Protein AF-A0A8T4W3W6-F1 (afdb_monomer_lite)

Sequence (63 aa):
MTDDRTMIGVHTIDVDGTITLDDDVFEKSKLERTGNCLVVASPEGGVNVMPVTTGFNPKPSGQ

Radius of gyration: 13.09 Å; chains: 1; bounding box: 29×35×28 Å

Secondary structure (DSSP, 8-state):
-----------PBPTTS-B---HHHHHHHT--SSS-EEEEE-TTSSEEEEE--TT--PPP---

Structure (mmCIF, N/CA/C/O backbone):
data_AF-A0A8T4W3W6-F1
#
_entry.id   AF-A0A8T4W3W6-F1
#
loop_
_atom_site.group_PDB
_atom_site.id
_atom_site.type_symbol
_atom_site.label_atom_id
_atom_site.label_alt_id
_atom_site.label_comp_id
_atom_site.label_asym_id
_atom_site.label_entity_id
_atom_site.label_seq_id
_atom_site.pdbx_PDB_ins_code
_atom_site.Cartn_x
_atom_site.Cartn_y
_atom_site.Cartn_z
_atom_site.occupancy
_atom_site.B_iso_or_equiv
_atom_site.auth_seq_id
_atom_site.auth_comp_id
_atom_site.auth_asym_id
_atom_site.auth_atom_id
_atom_site.pdbx_PDB_model_num
ATOM 1 N N . MET A 1 1 ? 12.909 19.656 -3.957 1.00 39.12 1 MET A N 1
ATOM 2 C CA . MET A 1 1 ? 13.339 18.797 -2.840 1.00 39.12 1 MET A CA 1
ATOM 3 C C . MET A 1 1 ? 12.984 17.394 -3.274 1.00 39.12 1 MET A C 1
ATOM 5 O O . MET A 1 1 ? 11.821 17.158 -3.555 1.00 39.12 1 MET A O 1
ATOM 9 N N . THR A 1 2 ? 13.974 16.552 -3.550 1.00 46.59 2 THR A N 1
ATOM 10 C CA . THR A 1 2 ? 13.746 15.138 -3.859 1.00 46.59 2 THR A CA 1
ATOM 11 C C . THR A 1 2 ? 13.215 14.503 -2.586 1.00 46.59 2 THR A C 1
ATOM 13 O O . THR A 1 2 ? 13.966 14.389 -1.623 1.00 46.59 2 THR A O 1
ATOM 16 N N . ASP A 1 3 ? 11.919 14.198 -2.544 1.00 56.41 3 ASP A N 1
ATOM 17 C CA . ASP A 1 3 ? 11.368 13.355 -1.489 1.00 56.41 3 ASP A CA 1
ATOM 18 C C . ASP A 1 3 ? 12.072 12.004 -1.613 1.00 56.41 3 ASP A C 1
ATOM 20 O O . ASP A 1 3 ? 11.804 11.227 -2.534 1.00 56.41 3 ASP A O 1
ATOM 24 N N . ASP A 1 4 ? 13.063 11.776 -0.752 1.00 58.28 4 ASP A N 1
ATOM 25 C CA . ASP A 1 4 ? 13.765 10.507 -0.689 1.00 58.28 4 ASP A CA 1
ATOM 26 C C . ASP A 1 4 ? 12.721 9.423 -0.432 1.00 58.28 4 ASP A C 1
ATOM 28 O O . ASP A 1 4 ? 12.007 9.443 0.578 1.00 58.28 4 ASP A O 1
ATOM 32 N N . ARG A 1 5 ? 12.600 8.490 -1.387 1.00 70.94 5 ARG A N 1
ATOM 33 C CA . ARG A 1 5 ? 11.748 7.306 -1.252 1.00 70.94 5 ARG A CA 1
ATOM 34 C C . ARG A 1 5 ? 12.184 6.598 0.028 1.00 70.94 5 ARG A C 1
ATOM 36 O O . ARG A 1 5 ? 13.222 5.943 0.066 1.00 70.94 5 ARG A O 1
ATOM 43 N N . THR A 1 6 ? 11.408 6.772 1.089 1.00 75.88 6 THR A N 1
ATOM 44 C CA . THR A 1 6 ? 11.732 6.217 2.398 1.00 75.88 6 THR A CA 1
ATOM 45 C C . THR A 1 6 ? 11.132 4.823 2.470 1.00 75.88 6 THR A C 1
ATOM 47 O O . THR A 1 6 ? 9.914 4.664 2.411 1.00 75.88 6 THR A O 1
ATOM 50 N N . MET A 1 7 ? 11.981 3.800 2.568 1.00 83.38 7 MET A N 1
ATOM 51 C CA . MET A 1 7 ? 11.531 2.436 2.843 1.00 83.38 7 MET A CA 1
ATOM 52 C C . MET A 1 7 ? 11.006 2.382 4.283 1.00 83.38 7 MET A C 1
ATOM 54 O O . MET A 1 7 ? 11.775 2.584 5.220 1.00 83.38 7 MET A O 1
ATOM 58 N N . ILE A 1 8 ? 9.702 2.147 4.455 1.00 84.88 8 ILE A N 1
ATOM 59 C CA . ILE A 1 8 ? 9.057 2.117 5.779 1.00 84.88 8 ILE A CA 1
ATOM 60 C C . ILE A 1 8 ? 9.113 0.712 6.405 1.00 84.88 8 ILE A C 1
ATOM 62 O O . ILE A 1 8 ? 9.218 0.602 7.620 1.00 84.88 8 ILE A O 1
ATOM 66 N N . GLY A 1 9 ? 9.152 -0.343 5.586 1.00 84.62 9 GLY A N 1
ATOM 67 C CA . GLY A 1 9 ? 9.227 -1.730 6.042 1.00 84.62 9 GLY A CA 1
ATOM 68 C C . GLY A 1 9 ? 9.283 -2.726 4.882 1.00 84.62 9 GLY A C 1
ATOM 69 O O . GLY A 1 9 ? 9.207 -2.340 3.712 1.00 84.62 9 GLY A O 1
ATOM 70 N N . VAL A 1 10 ? 9.424 -4.013 5.212 1.00 88.94 10 VAL A N 1
ATOM 71 C CA . VAL A 1 10 ? 9.299 -5.137 4.271 1.00 88.94 10 VAL A CA 1
ATOM 72 C C . VAL A 1 10 ? 8.144 -6.010 4.742 1.00 88.94 10 VAL A C 1
ATOM 74 O O . VAL A 1 10 ? 8.178 -6.530 5.854 1.00 88.94 10 VAL A O 1
ATOM 77 N N . HIS A 1 11 ? 7.144 -6.184 3.882 1.00 90.94 11 HIS A N 1
ATOM 78 C CA . HIS A 1 11 ? 5.940 -6.959 4.175 1.00 90.94 11 HIS A CA 1
ATOM 79 C C . HIS A 1 11 ? 5.829 -8.140 3.214 1.00 90.94 11 HIS A C 1
ATOM 81 O O . HIS A 1 11 ? 6.248 -8.063 2.056 1.00 90.94 11 HIS A O 1
ATOM 87 N N . THR A 1 12 ? 5.262 -9.240 3.699 1.00 92.81 12 THR A N 1
ATOM 88 C CA . THR A 1 12 ? 4.927 -10.402 2.872 1.00 92.81 12 THR A CA 1
ATOM 89 C C . THR A 1 12 ? 3.538 -10.216 2.266 1.00 92.81 12 THR A C 1
ATOM 91 O O . THR A 1 12 ? 2.666 -9.602 2.879 1.00 92.81 12 THR A O 1
ATOM 94 N N . ILE A 1 13 ? 3.360 -10.728 1.049 1.00 93.06 13 ILE A N 1
ATOM 95 C CA . ILE A 1 13 ? 2.060 -10.814 0.384 1.00 93.06 13 ILE A CA 1
ATOM 96 C C . ILE A 1 13 ? 1.553 -12.238 0.589 1.00 93.06 13 ILE A C 1
ATOM 98 O O . ILE A 1 13 ? 2.236 -13.193 0.210 1.00 93.06 13 ILE A O 1
ATOM 102 N N . ASP A 1 14 ? 0.385 -12.369 1.205 1.00 95.69 14 ASP A N 1
ATOM 103 C CA . ASP A 1 14 ? -0.266 -13.654 1.424 1.00 95.69 14 ASP A CA 1
ATOM 104 C C . ASP A 1 14 ? -0.854 -14.220 0.119 1.00 95.69 14 ASP A C 1
ATOM 106 O O . ASP A 1 14 ? -0.965 -13.542 -0.906 1.00 95.69 14 ASP A O 1
ATOM 110 N N . VAL A 1 15 ? -1.227 -15.503 0.140 1.00 95.31 15 VAL A N 1
ATOM 111 C CA . VAL A 1 15 ? -1.722 -16.239 -1.043 1.00 95.31 15 VAL A CA 1
ATOM 112 C C . VAL A 1 15 ? -3.013 -15.670 -1.639 1.00 95.31 15 VAL A C 1
ATOM 114 O O . VAL A 1 15 ? -3.316 -15.920 -2.803 1.00 95.31 15 VAL A O 1
ATOM 117 N N . ASP A 1 16 ? -3.776 -14.926 -0.846 1.00 95.19 16 ASP A N 1
ATOM 118 C CA . ASP A 1 16 ? -5.005 -14.238 -1.235 1.00 95.19 16 ASP A CA 1
ATOM 119 C C . ASP A 1 16 ? -4.754 -12.798 -1.724 1.00 95.19 16 ASP A C 1
ATOM 121 O O . ASP A 1 16 ? -5.695 -12.094 -2.086 1.00 95.19 16 ASP A O 1
ATOM 125 N N . GLY A 1 17 ? -3.489 -12.366 -1.762 1.00 89.88 17 GLY A N 1
ATOM 126 C CA . GLY A 1 17 ? -3.091 -11.012 -2.131 1.00 89.88 17 GLY A CA 1
ATOM 127 C C . GLY A 1 17 ? -3.159 -10.006 -0.981 1.00 89.88 17 GLY A C 1
ATOM 128 O O . GLY A 1 17 ? -2.925 -8.819 -1.216 1.00 89.88 17 GLY A O 1
ATOM 129 N N . THR A 1 18 ? -3.455 -10.444 0.246 1.00 92.75 18 THR A N 1
ATOM 130 C CA . THR A 1 18 ? -3.465 -9.572 1.424 1.00 92.75 18 THR A CA 1
ATOM 131 C C . THR A 1 18 ? -2.040 -9.163 1.802 1.00 92.75 18 THR A C 1
ATOM 133 O O . THR A 1 18 ? -1.113 -9.971 1.790 1.00 92.75 18 THR A O 1
ATOM 136 N N . ILE A 1 19 ? -1.862 -7.887 2.153 1.00 91.94 19 ILE A N 1
ATOM 137 C CA . ILE A 1 19 ? -0.618 -7.359 2.724 1.00 91.94 19 ILE A CA 1
ATOM 138 C C . ILE A 1 19 ? -0.949 -6.779 4.093 1.00 91.94 19 ILE A C 1
ATOM 140 O O . ILE A 1 19 ? -1.704 -5.811 4.197 1.00 91.94 19 ILE A O 1
ATOM 144 N N . THR A 1 20 ? -0.369 -7.354 5.143 1.00 91.06 20 THR A N 1
ATOM 145 C CA . THR A 1 20 ? -0.526 -6.827 6.502 1.00 91.06 20 THR A CA 1
ATOM 146 C C . THR A 1 20 ? 0.500 -5.724 6.746 1.00 91.06 20 THR A C 1
ATOM 148 O O . THR A 1 20 ? 1.707 -5.978 6.783 1.00 91.06 20 THR A O 1
ATOM 151 N N . LEU A 1 21 ? 0.008 -4.496 6.902 1.00 90.62 21 LEU A N 1
ATOM 152 C CA . LEU A 1 21 ? 0.813 -3.307 7.181 1.00 90.62 21 LEU A CA 1
ATOM 153 C C . LEU A 1 21 ? 0.891 -3.056 8.691 1.00 90.62 21 LEU A C 1
ATOM 155 O O . LEU A 1 21 ? -0.092 -3.251 9.409 1.00 90.62 21 LEU A O 1
ATOM 159 N N . ASP A 1 22 ? 2.054 -2.615 9.162 1.00 91.00 22 ASP A N 1
ATOM 160 C CA . ASP A 1 22 ? 2.281 -2.266 10.563 1.00 91.00 22 ASP A CA 1
ATOM 161 C C . ASP A 1 22 ? 1.943 -0.799 10.856 1.00 91.00 22 ASP A C 1
ATOM 163 O O . ASP A 1 22 ? 1.620 -0.007 9.968 1.00 91.00 22 ASP A O 1
ATOM 167 N N . ASP A 1 23 ? 2.001 -0.449 12.137 1.00 90.00 23 ASP A N 1
ATOM 168 C CA . ASP A 1 23 ? 1.650 0.868 12.663 1.00 90.00 23 ASP A CA 1
ATOM 169 C C . ASP A 1 23 ? 2.481 1.997 12.041 1.00 90.00 23 ASP A C 1
ATOM 171 O O . ASP A 1 23 ? 1.937 3.060 11.725 1.00 90.00 23 ASP A O 1
ATOM 175 N N . ASP A 1 24 ? 3.761 1.729 11.787 1.00 90.81 24 ASP A N 1
ATOM 176 C CA . ASP A 1 24 ? 4.703 2.663 11.179 1.00 90.81 24 ASP A CA 1
ATOM 177 C C . ASP A 1 24 ? 4.272 3.069 9.767 1.00 90.81 24 ASP A C 1
ATOM 179 O O . ASP A 1 24 ? 4.385 4.245 9.403 1.00 90.81 24 ASP A O 1
ATOM 183 N N . VAL A 1 25 ? 3.762 2.123 8.969 1.00 89.56 25 VAL A N 1
ATOM 184 C CA . VAL A 1 25 ? 3.236 2.418 7.629 1.00 89.56 25 VAL A CA 1
ATOM 185 C C . VAL A 1 25 ? 2.046 3.369 7.712 1.00 89.56 25 VAL A C 1
ATOM 187 O O . VAL A 1 25 ? 1.999 4.350 6.968 1.00 89.56 25 VAL A O 1
ATOM 190 N N . PHE A 1 26 ? 1.105 3.145 8.632 1.00 89.25 26 PHE A N 1
ATOM 191 C CA . PHE A 1 26 ? -0.055 4.031 8.769 1.00 89.25 26 PHE A CA 1
ATOM 192 C C . PHE A 1 26 ? 0.346 5.441 9.202 1.00 89.25 26 PHE A C 1
ATOM 194 O O . PHE A 1 26 ? -0.131 6.416 8.618 1.00 89.25 26 PHE A O 1
ATOM 201 N N . GLU A 1 27 ? 1.241 5.558 10.183 1.00 89.06 27 GLU A N 1
ATOM 202 C CA . GLU A 1 27 ? 1.685 6.850 10.703 1.00 89.06 27 GLU A CA 1
ATOM 203 C C . GLU A 1 27 ? 2.457 7.651 9.644 1.00 89.06 27 GLU A C 1
ATOM 205 O O . GLU A 1 27 ? 2.123 8.805 9.360 1.00 89.06 27 GLU A O 1
ATOM 210 N N . LYS A 1 28 ? 3.449 7.028 8.996 1.00 87.75 28 LYS A N 1
ATOM 211 C CA . LYS A 1 28 ? 4.319 7.708 8.024 1.00 87.75 28 LYS A CA 1
ATOM 212 C C . LYS A 1 28 ? 3.602 8.013 6.708 1.00 87.75 28 LYS A C 1
ATOM 214 O O . LYS A 1 28 ? 3.844 9.067 6.120 1.00 87.75 28 LYS A O 1
ATOM 219 N N . SER A 1 29 ? 2.697 7.141 6.258 1.00 85.31 29 SER A N 1
ATOM 220 C CA . SER A 1 29 ? 1.911 7.343 5.029 1.00 85.31 29 SER A CA 1
ATOM 221 C C . SER A 1 29 ? 0.596 8.095 5.255 1.00 85.31 29 SER A C 1
ATOM 223 O O . SER A 1 29 ? -0.115 8.368 4.286 1.00 85.31 29 SER A O 1
ATOM 225 N N . LYS A 1 30 ? 0.278 8.459 6.507 1.00 86.81 30 LYS A N 1
ATOM 226 C CA . LYS A 1 30 ? -0.972 9.133 6.902 1.00 86.81 30 LYS A CA 1
ATOM 227 C C . LYS A 1 30 ? -2.217 8.371 6.431 1.00 86.81 30 LYS A C 1
ATOM 229 O O . LYS A 1 30 ? -3.177 8.975 5.953 1.00 86.81 30 LYS A O 1
ATOM 234 N N . LEU A 1 31 ? -2.169 7.043 6.518 1.00 86.06 31 LEU A N 1
ATOM 235 C CA . LEU A 1 31 ? -3.285 6.168 6.170 1.00 86.06 31 LEU A CA 1
ATOM 236 C C . LEU A 1 31 ? -4.207 5.988 7.377 1.00 86.06 31 LEU A C 1
ATOM 238 O O . LEU A 1 31 ? -3.762 5.928 8.523 1.00 86.06 31 LEU A O 1
ATOM 242 N N . GLU A 1 32 ? -5.500 5.840 7.114 1.00 85.88 32 GLU A N 1
ATOM 243 C CA . GLU A 1 32 ? -6.469 5.450 8.135 1.00 85.88 32 GLU A CA 1
ATOM 244 C C . GLU A 1 32 ? -6.496 3.922 8.284 1.00 85.88 32 GLU A C 1
ATOM 246 O O . GLU A 1 32 ? -6.417 3.192 7.297 1.00 85.88 32 GLU A O 1
ATOM 251 N N . ARG A 1 33 ? -6.638 3.421 9.520 1.00 83.25 33 ARG A N 1
ATOM 252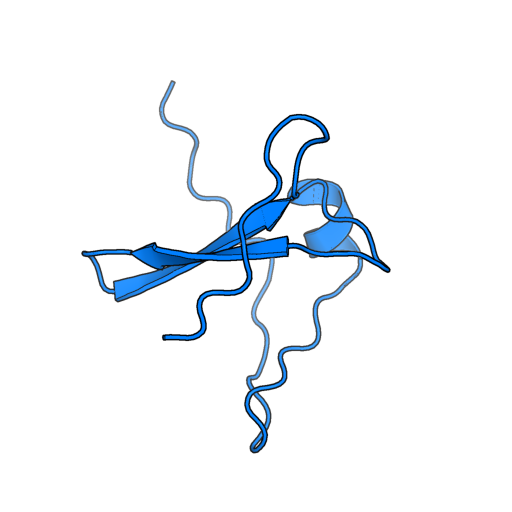 C CA . ARG A 1 33 ? -6.726 1.970 9.807 1.00 83.25 33 ARG A CA 1
ATOM 253 C C . ARG A 1 33 ? -7.967 1.316 9.225 1.00 83.25 33 ARG A C 1
ATOM 255 O O . ARG A 1 33 ? -7.969 0.129 8.920 1.00 83.25 33 ARG A O 1
ATOM 262 N N . THR A 1 34 ? -9.032 2.095 9.134 1.00 82.38 34 THR A N 1
ATOM 263 C CA . THR A 1 34 ? -10.329 1.673 8.632 1.00 82.38 34 THR A CA 1
ATOM 264 C C . THR A 1 34 ? -10.781 2.732 7.652 1.00 82.38 34 THR A C 1
ATOM 266 O O . THR A 1 34 ? -11.003 3.871 8.050 1.00 82.38 34 THR A O 1
ATOM 269 N N . GLY A 1 35 ? -10.897 2.377 6.381 1.00 78.88 35 GLY A N 1
ATOM 270 C CA . GLY A 1 35 ? -11.242 3.334 5.343 1.00 78.88 35 GLY A CA 1
ATOM 271 C C . GLY A 1 35 ? -10.783 2.856 3.978 1.00 78.88 35 GLY A C 1
ATOM 272 O O . GLY A 1 35 ? -10.360 1.712 3.808 1.00 78.88 35 GLY A O 1
AT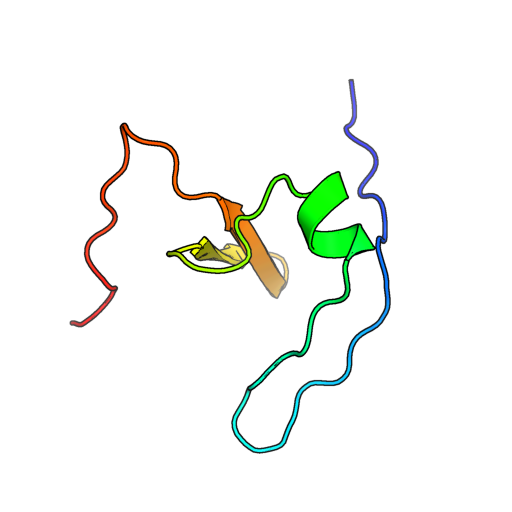OM 273 N N . ASN A 1 36 ? -10.873 3.752 3.003 1.00 83.81 36 ASN A N 1
ATOM 274 C CA . ASN A 1 36 ? -10.420 3.490 1.648 1.00 83.81 36 ASN A CA 1
ATOM 275 C C . ASN A 1 36 ? -9.024 4.085 1.449 1.00 83.81 36 ASN A C 1
ATOM 277 O O . ASN A 1 36 ? -8.736 5.196 1.896 1.00 83.81 36 ASN A O 1
ATOM 281 N N . CYS A 1 37 ? -8.181 3.370 0.714 1.00 86.62 37 CYS A N 1
ATOM 282 C CA . CYS A 1 37 ? -6.931 3.889 0.178 1.00 86.62 37 CYS A CA 1
ATOM 283 C C . CYS A 1 37 ? -6.931 3.735 -1.345 1.00 86.62 37 CYS A C 1
ATOM 285 O O . CYS A 1 37 ? -7.653 2.916 -1.916 1.00 86.62 37 CYS A O 1
ATOM 287 N N . LEU A 1 38 ? -6.139 4.562 -2.011 1.00 86.56 38 LEU A N 1
ATOM 288 C CA . LEU A 1 38 ? -5.881 4.468 -3.436 1.00 86.56 38 LEU A CA 1
ATOM 289 C C . LEU A 1 38 ? -4.692 3.550 -3.664 1.00 86.56 38 LEU A C 1
ATOM 291 O O . LEU A 1 38 ? -3.633 3.791 -3.096 1.00 86.56 38 LEU A O 1
ATOM 295 N N . VAL A 1 39 ? -4.851 2.559 -4.538 1.00 88.62 39 VAL A N 1
ATOM 296 C CA . VAL A 1 39 ? -3.752 1.721 -5.027 1.00 88.62 39 VAL A CA 1
ATOM 297 C C . VAL A 1 39 ? -3.535 2.049 -6.499 1.00 88.62 39 VAL A C 1
ATOM 299 O O . VAL A 1 39 ? -4.421 1.834 -7.323 1.00 88.62 39 VAL A O 1
ATOM 302 N N . VAL A 1 40 ? -2.372 2.608 -6.833 1.00 87.50 40 VAL A N 1
ATOM 303 C CA . VAL A 1 40 ? -2.044 3.075 -8.188 1.00 87.50 40 VAL A CA 1
ATOM 304 C C . VAL A 1 40 ? -0.830 2.319 -8.710 1.00 87.50 40 VAL A C 1
ATOM 306 O O . VAL A 1 40 ? 0.227 2.344 -8.085 1.00 87.50 40 VAL A O 1
ATOM 309 N N . ALA A 1 41 ? -0.959 1.673 -9.868 1.00 88.56 41 ALA A N 1
ATOM 310 C CA . ALA A 1 41 ? 0.167 1.019 -10.527 1.00 88.56 41 ALA A CA 1
ATOM 311 C C . ALA A 1 41 ? 1.158 2.062 -11.068 1.00 88.56 41 ALA A C 1
ATOM 313 O O . ALA A 1 41 ? 0.772 2.988 -11.784 1.00 88.56 41 ALA A O 1
ATOM 314 N N . SER A 1 42 ? 2.437 1.905 -10.732 1.00 84.94 42 SER A N 1
ATOM 315 C CA . SER A 1 42 ? 3.510 2.735 -11.279 1.00 84.94 42 SER A CA 1
ATOM 316 C C . SER A 1 42 ? 3.936 2.215 -12.659 1.00 84.94 42 SER A C 1
ATOM 318 O O . SER A 1 42 ? 4.066 0.999 -12.829 1.00 84.94 42 SER A O 1
ATOM 320 N N . PRO A 1 43 ? 4.229 3.092 -13.638 1.00 82.81 43 PRO A N 1
ATOM 321 C CA . PRO A 1 43 ? 4.759 2.677 -14.940 1.00 82.81 43 PRO A CA 1
ATOM 322 C C . PRO A 1 43 ? 6.142 2.011 -14.850 1.00 82.81 43 PRO A C 1
ATOM 324 O O . PRO A 1 43 ? 6.525 1.269 -15.748 1.00 82.81 43 PRO A O 1
ATOM 327 N N . GLU A 1 44 ? 6.881 2.245 -13.764 1.00 85.50 44 GLU A N 1
ATOM 328 C CA . GLU A 1 44 ? 8.196 1.643 -13.494 1.00 85.50 44 GLU A CA 1
ATOM 329 C C . GLU A 1 44 ? 8.089 0.237 -12.870 1.00 85.50 44 GLU A C 1
ATOM 331 O O . GLU A 1 44 ? 9.101 -0.405 -12.596 1.00 85.50 44 GLU A O 1
ATOM 336 N N . GLY A 1 45 ? 6.863 -0.244 -12.640 1.00 83.62 45 GLY A N 1
ATOM 337 C CA . GLY A 1 45 ? 6.580 -1.423 -11.832 1.00 83.62 45 GLY A CA 1
ATOM 338 C C . GLY A 1 45 ? 6.339 -1.065 -10.363 1.00 83.62 45 GLY A C 1
ATOM 339 O O . GLY A 1 45 ? 6.887 -0.102 -9.827 1.00 83.62 45 GLY A O 1
ATOM 340 N N . GLY A 1 46 ? 5.478 -1.847 -9.710 1.00 87.75 46 GLY A N 1
ATOM 341 C CA . GLY A 1 46 ? 5.061 -1.635 -8.322 1.00 87.75 46 GLY A CA 1
ATOM 342 C C . GLY A 1 46 ? 3.751 -0.857 -8.177 1.00 87.75 46 GLY A C 1
ATOM 343 O O . GLY A 1 46 ? 3.101 -0.487 -9.158 1.00 87.75 46 GLY A O 1
ATOM 344 N N . VAL A 1 47 ? 3.359 -0.633 -6.924 1.00 88.31 47 VAL A N 1
ATOM 345 C CA . VAL A 1 47 ? 2.128 0.073 -6.555 1.00 88.31 47 VAL A CA 1
ATOM 346 C C . VAL A 1 47 ? 2.430 1.193 -5.569 1.00 88.31 47 VAL A C 1
ATOM 348 O O . VAL A 1 47 ? 3.274 1.046 -4.689 1.00 88.31 47 VAL A O 1
ATOM 351 N N . ASN A 1 48 ? 1.713 2.302 -5.707 1.00 87.56 48 ASN A N 1
ATOM 352 C CA . ASN A 1 48 ? 1.665 3.375 -4.727 1.00 87.56 48 ASN A CA 1
ATOM 353 C C . ASN A 1 48 ? 0.353 3.276 -3.956 1.00 87.56 48 ASN A C 1
ATOM 355 O O . ASN A 1 48 ? -0.713 3.209 -4.571 1.00 87.56 48 ASN A O 1
ATOM 359 N N . VAL A 1 49 ? 0.439 3.297 -2.627 1.00 87.50 49 VAL A N 1
ATOM 360 C CA . VAL A 1 49 ? -0.725 3.336 -1.738 1.00 87.50 49 VAL A CA 1
ATOM 361 C C . VAL A 1 49 ? -0.851 4.742 -1.164 1.00 87.50 49 VAL A C 1
ATOM 363 O O . VAL A 1 49 ? 0.109 5.267 -0.602 1.00 87.50 49 VAL A O 1
ATOM 366 N N . MET A 1 50 ? -2.013 5.373 -1.327 1.00 86.94 50 MET A N 1
ATOM 367 C CA . MET A 1 50 ? -2.246 6.759 -0.909 1.00 86.94 50 MET A CA 1
ATOM 368 C C . MET A 1 50 ? -3.545 6.893 -0.106 1.00 86.94 50 MET A C 1
ATOM 370 O O . MET A 1 50 ? -4.522 6.204 -0.414 1.00 86.94 50 MET A O 1
ATOM 374 N N . PRO A 1 51 ? -3.610 7.792 0.892 1.00 85.50 51 PRO A N 1
ATOM 375 C CA . PRO A 1 51 ? -4.858 8.069 1.594 1.00 85.50 51 PRO A CA 1
ATOM 376 C C . PRO A 1 51 ? -5.882 8.711 0.653 1.00 85.50 51 PRO A C 1
ATOM 378 O O . PRO A 1 51 ? -5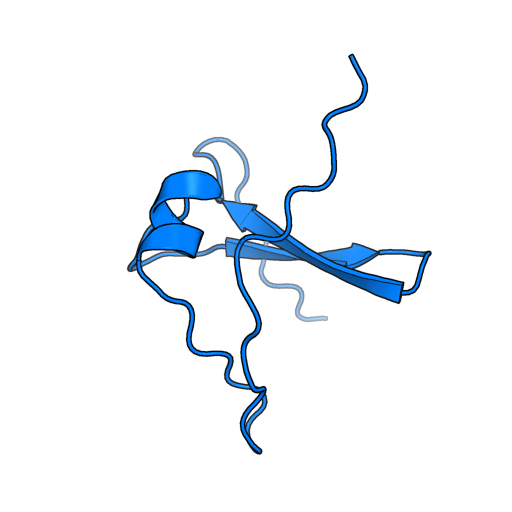.541 9.537 -0.199 1.00 85.50 51 PRO A O 1
ATOM 381 N N . VAL A 1 52 ? -7.156 8.361 0.830 1.00 82.75 52 VAL A N 1
ATOM 382 C CA . VAL A 1 52 ? -8.259 9.062 0.167 1.00 82.75 52 VAL A CA 1
ATOM 383 C C . VAL A 1 52 ? -8.508 10.370 0.917 1.00 82.75 52 VAL A C 1
ATOM 385 O O . VAL A 1 52 ? -8.949 10.363 2.061 1.00 82.75 52 VAL A O 1
ATOM 388 N N . THR A 1 53 ? -8.219 11.511 0.293 1.00 71.25 53 THR A N 1
ATOM 389 C CA . THR A 1 53 ? -8.561 12.820 0.865 1.00 71.25 53 THR A CA 1
ATOM 390 C C . THR A 1 53 ? -10.016 13.170 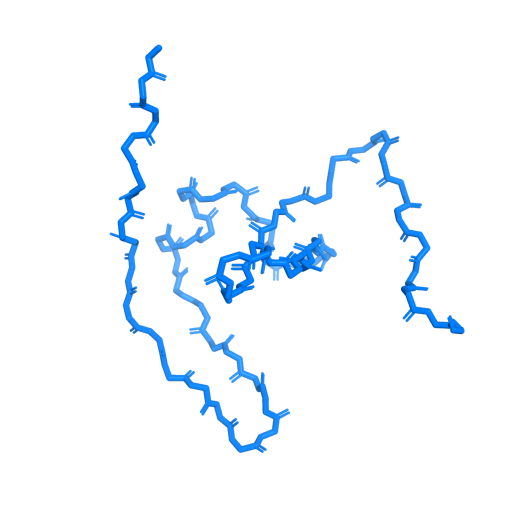0.551 1.00 71.25 53 THR A C 1
ATOM 392 O O . THR A 1 53 ? -10.544 12.816 -0.502 1.00 71.25 53 THR A O 1
ATOM 395 N N . THR A 1 54 ? -10.677 13.905 1.449 1.00 54.62 54 THR A N 1
ATOM 396 C CA . THR A 1 54 ? -12.116 14.253 1.426 1.00 54.62 54 THR A CA 1
ATOM 397 C C . THR A 1 54 ? -12.601 15.086 0.222 1.00 54.62 54 THR A C 1
ATOM 399 O O . THR A 1 54 ? -13.746 15.528 0.204 1.00 54.62 54 THR A O 1
ATOM 402 N N . GLY A 1 55 ? -11.783 15.272 -0.816 1.00 52.56 55 GLY A N 1
ATOM 403 C CA . GLY A 1 55 ? -12.168 15.877 -2.098 1.00 52.56 55 GLY A CA 1
ATOM 404 C C . GLY A 1 55 ? -12.121 14.918 -3.292 1.00 52.56 55 GLY A C 1
ATOM 405 O O . GLY A 1 55 ? -12.513 15.301 -4.392 1.00 52.56 55 GLY A O 1
ATOM 406 N N . PHE A 1 56 ? -11.651 13.685 -3.099 1.00 53.44 56 PHE A N 1
ATOM 407 C CA . PHE A 1 56 ? -11.497 12.699 -4.160 1.00 53.44 56 PHE A CA 1
ATOM 408 C C . PHE A 1 56 ? -12.290 11.454 -3.773 1.00 53.44 56 PHE A C 1
ATOM 410 O O . PHE A 1 56 ? -11.913 10.736 -2.857 1.00 53.44 56 PHE A O 1
ATOM 417 N N . ASN A 1 57 ? -13.416 11.208 -4.446 1.00 56.12 57 ASN A N 1
ATOM 418 C CA . ASN A 1 57 ? -14.184 9.974 -4.290 1.00 56.12 57 ASN A CA 1
ATOM 419 C C . ASN A 1 57 ? -13.917 9.093 -5.519 1.00 56.12 57 ASN A C 1
ATOM 421 O O . ASN A 1 57 ? -14.692 9.133 -6.482 1.00 56.12 57 ASN A O 1
ATOM 425 N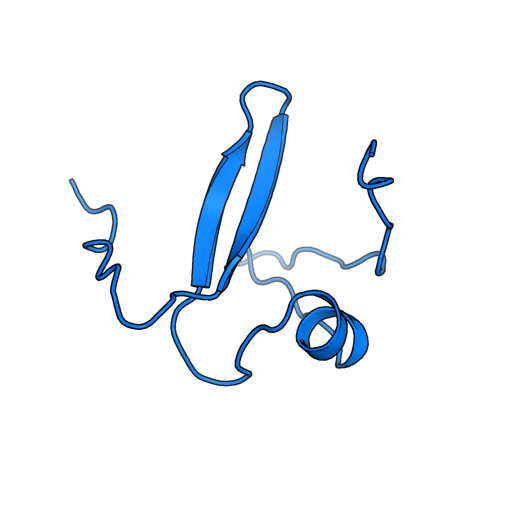 N . PRO A 1 58 ? -12.769 8.393 -5.565 1.00 58.31 58 PRO A N 1
ATOM 426 C CA . PRO A 1 58 ? -12.452 7.519 -6.677 1.00 58.31 58 PRO A CA 1
ATOM 427 C C . 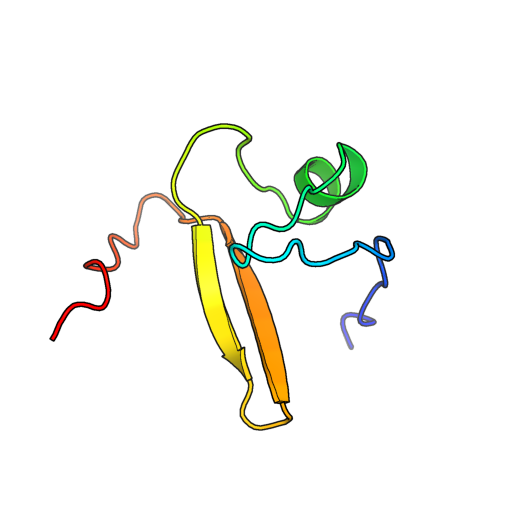PRO A 1 58 ? -13.516 6.425 -6.707 1.00 58.31 58 PRO A C 1
ATOM 429 O O . PRO A 1 58 ? -13.700 5.685 -5.741 1.00 58.31 58 PRO A O 1
ATOM 432 N N . LYS A 1 59 ? -14.260 6.340 -7.812 1.00 63.22 59 LYS A N 1
ATOM 433 C CA . LYS A 1 59 ? -15.125 5.181 -8.029 1.00 63.22 59 LYS A CA 1
ATOM 434 C C . LYS A 1 59 ? -14.230 3.936 -7.991 1.00 63.22 59 LYS A C 1
ATOM 436 O O . LYS A 1 59 ? -13.165 3.985 -8.613 1.00 63.22 59 LYS A O 1
ATOM 441 N N . PRO A 1 60 ? -14.634 2.853 -7.299 1.00 59.66 60 PRO A N 1
ATOM 442 C CA . PRO A 1 60 ? -13.934 1.580 -7.391 1.00 59.66 60 PRO A CA 1
ATOM 443 C C . PRO A 1 60 ? -13.704 1.270 -8.868 1.00 59.66 60 PRO A C 1
ATOM 445 O O . PRO A 1 60 ? -14.655 1.317 -9.654 1.00 59.66 60 PRO A O 1
ATOM 448 N N . SER A 1 61 ? -12.452 1.042 -9.265 1.00 53.75 61 SER A N 1
ATOM 449 C CA . SER A 1 61 ? -12.154 0.634 -10.634 1.00 53.75 61 SER A CA 1
ATOM 450 C C . SER A 1 61 ? -12.818 -0.721 -10.851 1.00 53.75 61 SER A C 1
ATOM 452 O O . SER A 1 61 ? -12.407 -1.724 -10.269 1.00 53.75 61 SER A O 1
ATOM 454 N N . GLY A 1 62 ? -13.902 -0.708 -11.617 1.00 47.41 62 GLY A N 1
ATOM 455 C CA . GLY A 1 62 ? -14.798 -1.841 -11.783 1.00 47.41 62 GLY A CA 1
ATOM 456 C C . GLY A 1 62 ? -15.669 -1.696 -13.024 1.00 47.41 62 GLY A C 1
ATOM 457 O O . GLY A 1 62 ? -16.880 -1.881 -12.947 1.00 47.41 62 GLY A O 1
ATOM 458 N N . GLN A 1 63 ? -15.045 -1.321 -14.142 1.00 41.97 63 GLN A N 1
ATOM 459 C CA . GLN A 1 63 ? -15.245 -1.977 -15.435 1.00 41.97 63 GLN A CA 1
ATOM 460 C C . GLN A 1 63 ? -13.927 -1.958 -16.202 1.00 41.97 63 GLN A C 1
ATOM 462 O O . GLN A 1 63 ? -13.298 -0.876 -16.234 1.00 41.97 63 GLN A O 1
#

Foldseek 3Di:
DPPPPDDQDDWDQDPVRDTDDDPSCCVVQVADPDDDWDWDADPVGDTDTHHDDPVDDDDPPDD

pLDDT: mean 79.39, std 15.16, range [39.12, 95.69]